Protein AF-A0A914D4N0-F1 (afdb_monomer)

Secondary structure (DSSP, 8-state):
-HHHHHHHHHHSS-HHHHHHHHHH-SEETTEEHHHHHHHH---GGGGGGGHHHHHHHHHHHHHSS---S------S---S------SSSS---HHHHHHHHH-HHHHHHHHHHHHHT--SGGGHHHHHHHHHHHT--GGGS-TTGGG-HHHHHHHHTT--HHHHHHHHHHHHH--

pLDDT: mean 86.51, std 16.33, range [33.72, 97.19]

Nearest PDB structures (foldseek):
  1yvp-assembly1_A  TM=8.237E-01  e=5.819E-07  Xenopus laevis
  1yvp-assembly2_B  TM=7.949E-01  e=8.168E-07  Xenopus laevis
  2i91-assembly1_A  TM=8.386E-01  e=5.406E-06  Xenopus laevis

InterPro domains:
  IPR008858 TROVE domain [PF05731] (2-172)
  IPR008858 TROVE domain [PS50988] (1-175)
  IPR037214 TROVE domain superfamily [SSF140864] (2-174)
  IPR040322 RNA-binding protein RO60 [PTHR14202] (1-174)

Radius of gyration: 19.23 Å; Cα contacts (8 Å, |Δi|>4): 160; chains: 1; bounding box: 60×27×52 Å

Structure (mmCIF, N/CA/C/O backbone):
data_AF-A0A914D4N0-F1
#
_entry.id   AF-A0A914D4N0-F1
#
loop_
_atom_site.group_PDB
_atom_site.id
_atom_site.type_symbol
_atom_site.label_atom_id
_atom_site.label_alt_id
_atom_site.label_comp_id
_atom_site.label_asym_id
_atom_site.label_entity_id
_atom_site.label_seq_id
_atom_site.pdbx_PDB_ins_code
_atom_site.Cartn_x
_atom_site.Cartn_y
_atom_site.Cartn_z
_atom_site.occupancy
_atom_site.B_iso_or_equiv
_atom_site.auth_seq_id
_atom_site.auth_comp_id
_atom_site.auth_asym_id
_atom_site.auth_atom_id
_atom_site.pdbx_PDB_model_num
ATOM 1 N N . MET A 1 1 ? -3.541 -3.234 -28.318 1.00 77.38 1 MET A N 1
ATOM 2 C CA . MET A 1 1 ? -3.598 -1.893 -27.696 1.00 77.38 1 MET A CA 1
ATOM 3 C C . MET A 1 1 ? -3.834 -1.977 -26.188 1.00 77.38 1 MET A C 1
ATOM 5 O O . MET A 1 1 ? -2.999 -1.469 -25.459 1.00 77.38 1 MET A O 1
ATOM 9 N N . MET A 1 2 ? -4.823 -2.748 -25.714 1.00 91.25 2 MET A N 1
ATOM 10 C CA . MET A 1 2 ? -5.163 -2.877 -24.281 1.00 91.25 2 MET A CA 1
ATOM 11 C C . MET A 1 2 ? -4.002 -3.259 -23.338 1.00 91.25 2 MET A C 1
ATOM 13 O O . MET A 1 2 ? -3.781 -2.575 -22.347 1.00 91.25 2 MET A O 1
ATOM 17 N N . ARG A 1 3 ? -3.198 -4.292 -23.658 1.00 94.75 3 ARG A N 1
ATOM 18 C CA . ARG A 1 3 ? -2.033 -4.671 -22.823 1.00 94.75 3 ARG A CA 1
ATOM 19 C C . ARG A 1 3 ? -1.049 -3.516 -22.622 1.00 94.75 3 ARG A C 1
ATOM 21 O O . ARG A 1 3 ? -0.584 -3.305 -21.511 1.00 94.75 3 ARG A O 1
ATOM 28 N N . LYS A 1 4 ? -0.761 -2.763 -23.693 1.00 94.44 4 LYS A N 1
ATOM 29 C CA . LYS A 1 4 ? 0.158 -1.617 -23.650 1.00 94.44 4 LYS A CA 1
ATOM 30 C C . LYS A 1 4 ? -0.413 -0.495 -22.786 1.00 94.44 4 LYS A C 1
ATOM 32 O O . LYS A 1 4 ? 0.325 0.047 -21.982 1.00 94.44 4 LYS A O 1
ATOM 37 N N . SER A 1 5 ? -1.707 -0.201 -22.909 1.00 95.94 5 SER A N 1
ATOM 38 C CA . SER A 1 5 ? -2.383 0.812 -22.090 1.00 95.94 5 SER A CA 1
ATOM 39 C C . SER A 1 5 ? -2.391 0.443 -20.604 1.00 95.94 5 SER A C 1
ATOM 41 O O . SER A 1 5 ? -2.101 1.283 -19.761 1.00 95.94 5 SER A O 1
ATOM 43 N N . ILE A 1 6 ? -2.649 -0.826 -20.270 1.00 95.88 6 ILE A N 1
ATOM 44 C CA . ILE A 1 6 ? -2.597 -1.299 -18.879 1.00 95.88 6 ILE A CA 1
ATOM 45 C C . ILE A 1 6 ? -1.161 -1.246 -18.346 1.00 95.88 6 ILE A C 1
ATOM 47 O O . ILE A 1 6 ? -0.943 -0.779 -17.236 1.00 95.88 6 ILE A O 1
ATOM 51 N N . ALA A 1 7 ? -0.169 -1.688 -19.124 1.00 96.44 7 ALA A N 1
ATOM 52 C CA . ALA A 1 7 ? 1.238 -1.585 -18.734 1.00 96.44 7 ALA A CA 1
ATOM 53 C C . ALA A 1 7 ? 1.670 -0.123 -18.528 1.00 96.44 7 ALA A C 1
ATOM 55 O O . ALA A 1 7 ? 2.344 0.186 -17.548 1.00 96.44 7 ALA A O 1
ATOM 56 N N . ALA A 1 8 ? 1.237 0.778 -19.414 1.00 96.06 8 ALA A N 1
ATOM 57 C CA . ALA A 1 8 ? 1.478 2.210 -19.300 1.00 96.06 8 ALA A CA 1
ATOM 58 C C . ALA A 1 8 ? 0.879 2.780 -18.009 1.00 96.06 8 ALA A C 1
ATOM 60 O O . ALA A 1 8 ? 1.577 3.497 -17.311 1.00 96.06 8 ALA A O 1
ATOM 61 N N . TRP A 1 9 ? -0.325 2.362 -17.601 1.00 96.50 9 TRP A N 1
ATOM 62 C CA . TRP A 1 9 ? -0.929 2.798 -16.333 1.00 96.50 9 TRP A CA 1
ATOM 63 C C . TRP A 1 9 ? -0.048 2.521 -15.104 1.00 96.50 9 TRP A C 1
ATOM 65 O O . TRP A 1 9 ? -0.029 3.325 -14.174 1.00 96.50 9 TRP A O 1
ATOM 75 N N . TYR A 1 10 ? 0.683 1.399 -15.081 1.00 96.88 10 TYR A N 1
ATOM 76 C CA . TYR A 1 10 ? 1.627 1.100 -13.997 1.00 96.88 10 TYR A CA 1
ATOM 77 C C . TYR A 1 10 ? 2.888 1.952 -14.083 1.00 96.88 10 TYR A C 1
ATOM 79 O O . TYR A 1 10 ? 3.400 2.399 -13.062 1.00 96.88 10 TYR A O 1
ATOM 87 N N . LEU A 1 11 ? 3.398 2.149 -15.297 1.00 95.81 11 LEU A N 1
ATOM 88 C CA . LEU A 1 11 ? 4.653 2.846 -15.526 1.00 95.81 11 LEU A CA 1
ATOM 89 C C . LEU A 1 11 ? 4.479 4.370 -15.416 1.00 95.81 11 LEU A C 1
ATOM 91 O O . LEU A 1 11 ? 5.354 5.041 -14.906 1.00 95.81 11 LEU A O 1
ATOM 95 N N . GLU A 1 12 ? 3.381 4.969 -15.853 1.00 95.62 12 GLU A N 1
ATOM 96 C CA . GLU A 1 12 ? 3.191 6.432 -15.874 1.00 95.62 12 GLU A CA 1
ATOM 97 C C . GLU A 1 12 ? 2.991 7.061 -14.489 1.00 95.62 12 GLU A C 1
ATOM 99 O O . GLU A 1 12 ? 3.095 8.277 -14.346 1.00 95.62 12 GLU A O 1
A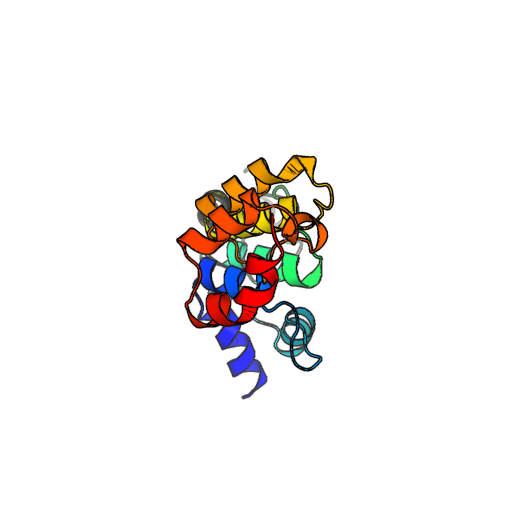TOM 104 N N . ARG A 1 13 ? 2.722 6.255 -13.460 1.00 94.75 13 ARG A N 1
ATOM 105 C CA . ARG A 1 13 ? 2.502 6.741 -12.096 1.00 94.75 13 ARG A CA 1
ATOM 106 C C . ARG A 1 13 ? 3.804 6.934 -11.350 1.00 94.75 13 ARG A C 1
ATOM 108 O O . ARG A 1 13 ? 4.674 6.081 -11.409 1.00 94.75 13 ARG A O 1
ATOM 115 N N . GLU A 1 14 ? 3.870 7.992 -10.549 1.00 95.75 14 GLU A N 1
ATOM 116 C CA . GLU A 1 14 ? 4.949 8.173 -9.581 1.00 95.75 14 GLU A CA 1
ATOM 117 C C . GLU A 1 14 ? 5.048 6.949 -8.643 1.00 95.75 14 GLU A C 1
ATOM 119 O O . GLU A 1 14 ? 4.005 6.453 -8.193 1.00 95.75 14 GLU A O 1
ATOM 124 N N . PRO A 1 15 ? 6.261 6.476 -8.286 1.00 96.00 15 PRO A N 1
ATOM 125 C CA . PRO A 1 15 ? 6.438 5.302 -7.434 1.00 96.00 15 PRO A CA 1
ATOM 126 C C . PRO A 1 15 ? 5.604 5.323 -6.149 1.00 96.00 15 PRO A C 1
ATOM 128 O O . PRO A 1 15 ? 4.968 4.326 -5.815 1.00 96.00 15 PRO A O 1
ATOM 131 N N . LYS A 1 16 ? 5.532 6.463 -5.451 1.00 95.31 16 LYS A N 1
ATOM 132 C CA . LYS A 1 16 ? 4.782 6.584 -4.190 1.00 95.31 16 LYS A CA 1
ATOM 133 C C . LYS A 1 16 ? 3.277 6.392 -4.397 1.00 95.31 16 LYS A C 1
ATOM 135 O O . LYS A 1 16 ? 2.635 5.647 -3.657 1.00 95.31 16 LYS A O 1
ATOM 140 N N . GLN A 1 17 ? 2.722 7.005 -5.445 1.00 95.88 17 GLN A N 1
ATOM 141 C CA . GLN A 1 17 ? 1.316 6.834 -5.828 1.00 95.88 17 GLN A CA 1
ATOM 142 C C . GLN A 1 17 ? 1.018 5.404 -6.278 1.00 95.88 17 GLN A C 1
ATOM 144 O O . GLN A 1 17 ? -0.044 4.857 -5.970 1.00 95.88 17 GLN A O 1
ATOM 149 N N . LEU A 1 18 ? 1.952 4.792 -7.009 1.00 97.12 18 LEU A N 1
ATOM 150 C CA . LEU A 1 18 ? 1.829 3.410 -7.441 1.00 97.12 18 LEU A CA 1
ATOM 151 C C . LEU A 1 18 ? 1.755 2.472 -6.233 1.00 97.12 18 LEU A C 1
ATOM 153 O O . LEU A 1 18 ? 0.816 1.677 -6.168 1.00 97.12 18 LEU A O 1
ATOM 157 N N . VAL A 1 19 ? 2.677 2.604 -5.270 1.00 97.00 19 VAL A N 1
ATOM 158 C CA . VAL A 1 19 ? 2.657 1.813 -4.029 1.00 97.00 19 VAL A CA 1
ATOM 159 C C . VAL A 1 19 ? 1.329 2.001 -3.299 1.00 97.00 19 VAL A C 1
ATOM 161 O O . VAL A 1 19 ? 0.668 1.012 -2.992 1.00 97.00 19 VAL A O 1
ATOM 164 N N . TYR A 1 20 ? 0.879 3.246 -3.121 1.00 95.50 20 TYR A N 1
ATOM 165 C CA . TYR A 1 20 ? -0.406 3.538 -2.483 1.00 95.50 20 TYR A CA 1
ATOM 166 C C . TYR A 1 20 ? -1.580 2.795 -3.146 1.00 95.50 20 TYR A C 1
ATOM 168 O O . TYR A 1 20 ? -2.411 2.200 -2.457 1.00 95.50 20 TYR A O 1
ATOM 176 N N . HIS A 1 21 ? -1.658 2.782 -4.480 1.00 95.56 21 HIS A N 1
ATOM 177 C CA . HIS A 1 21 ? -2.720 2.065 -5.187 1.00 95.56 21 HIS A CA 1
ATOM 178 C C . HIS A 1 21 ? -2.641 0.551 -4.989 1.00 95.56 21 HIS A C 1
ATOM 180 O O . HIS A 1 21 ? -3.665 -0.063 -4.679 1.00 95.56 21 HIS A O 1
ATOM 186 N N . ILE A 1 22 ? -1.453 -0.047 -5.118 1.00 96.25 22 ILE A N 1
ATOM 187 C CA . ILE A 1 22 ? -1.310 -1.505 -5.013 1.00 96.25 22 ILE A CA 1
ATOM 188 C C . ILE A 1 22 ? -1.523 -2.021 -3.586 1.00 96.25 22 ILE A C 1
ATOM 190 O O . ILE A 1 22 ? -1.991 -3.150 -3.419 1.00 96.25 22 ILE A O 1
ATOM 194 N N . THR A 1 23 ? -1.207 -1.227 -2.557 1.00 95.38 23 THR A N 1
ATOM 195 C CA . THR A 1 23 ? -1.389 -1.618 -1.151 1.00 95.38 23 THR A CA 1
ATOM 196 C C . THR A 1 23 ? -2.815 -1.362 -0.675 1.00 95.38 23 THR A C 1
ATOM 198 O O . THR A 1 23 ? -3.369 -2.199 0.039 1.00 95.38 23 THR A O 1
ATOM 201 N N . LYS A 1 24 ? -3.458 -0.274 -1.119 1.00 94.56 24 LYS A N 1
ATOM 202 C CA . LYS A 1 24 ? -4.846 0.051 -0.750 1.00 94.56 24 LYS A CA 1
ATOM 203 C C . LYS A 1 24 ? -5.877 -0.788 -1.505 1.00 94.56 24 LYS A C 1
ATOM 205 O O . LYS A 1 24 ? -6.871 -1.241 -0.931 1.00 94.56 24 LYS A O 1
ATOM 210 N N . TYR A 1 25 ? -5.659 -1.007 -2.799 1.00 95.25 25 TYR A N 1
ATOM 211 C CA . TYR A 1 25 ? -6.599 -1.678 -3.702 1.00 95.25 25 TYR A CA 1
ATOM 212 C C . TYR A 1 25 ? -6.036 -3.002 -4.231 1.00 95.25 25 TYR A C 1
ATOM 214 O O . TYR A 1 25 ? -6.115 -3.294 -5.417 1.00 95.25 25 TYR A O 1
ATOM 222 N N . ARG A 1 26 ? -5.508 -3.843 -3.329 1.00 93.06 26 ARG A N 1
ATOM 223 C CA . ARG A 1 26 ? -4.843 -5.124 -3.657 1.00 93.06 26 ARG A CA 1
ATOM 224 C C . ARG A 1 26 ? -5.622 -6.013 -4.635 1.00 93.06 26 ARG A C 1
ATOM 226 O O . ARG A 1 26 ? -5.019 -6.636 -5.510 1.00 93.06 26 ARG A O 1
ATOM 233 N N . GLN A 1 27 ? -6.940 -6.081 -4.452 1.00 94.38 27 GLN A N 1
ATOM 234 C CA . GLN A 1 27 ? -7.872 -6.786 -5.329 1.00 94.38 27 GLN A CA 1
ATOM 235 C C . GLN A 1 27 ? -9.231 -6.077 -5.362 1.00 94.38 27 GLN A C 1
ATOM 237 O O . GLN A 1 27 ? -9.685 -5.573 -4.325 1.00 94.38 27 GLN A O 1
ATOM 242 N N . ARG A 1 28 ? -9.888 -6.055 -6.523 1.00 94.31 28 ARG A N 1
ATOM 243 C CA . ARG A 1 28 ? -11.252 -5.535 -6.731 1.00 94.31 28 ARG A CA 1
ATOM 244 C C . ARG A 1 28 ? -11.909 -6.264 -7.899 1.00 94.31 28 ARG A C 1
ATOM 246 O O . ARG A 1 28 ? -11.224 -6.608 -8.854 1.00 94.31 28 ARG A O 1
ATOM 253 N N . GLU A 1 29 ? -13.218 -6.501 -7.808 1.00 95.62 29 GLU A N 1
ATOM 254 C CA . GLU A 1 29 ? -14.005 -7.156 -8.869 1.00 95.62 29 GLU A CA 1
ATOM 255 C C . GLU A 1 29 ? -13.389 -8.476 -9.381 1.00 95.62 29 GLU A C 1
ATOM 257 O O . GLU A 1 29 ? -13.388 -8.761 -10.574 1.00 95.62 29 GLU A O 1
ATOM 262 N N . GLY A 1 30 ? -12.795 -9.270 -8.481 1.00 95.25 30 GLY A N 1
ATOM 263 C CA . GLY A 1 30 ? -12.147 -10.544 -8.822 1.00 95.25 30 GLY A CA 1
ATOM 264 C C . GLY A 1 30 ? -10.755 -10.438 -9.460 1.00 95.25 30 GLY A C 1
ATOM 265 O O . GLY A 1 30 ? -10.136 -11.467 -9.708 1.00 95.25 30 GLY A O 1
ATOM 266 N N . TRP A 1 31 ? -10.229 -9.230 -9.679 1.00 96.25 31 TRP A N 1
ATOM 267 C CA . TRP A 1 31 ? -8.899 -9.003 -10.250 1.00 96.25 31 TRP A CA 1
ATOM 268 C C . TRP A 1 31 ? -7.911 -8.489 -9.206 1.00 96.25 31 TRP A C 1
ATOM 270 O O . TRP A 1 31 ? -8.230 -7.590 -8.422 1.00 96.25 31 TRP A O 1
ATOM 280 N N . SER A 1 32 ? -6.683 -9.010 -9.230 1.00 97.00 32 SER A N 1
ATOM 281 C CA . SER A 1 32 ? -5.564 -8.479 -8.447 1.00 97.00 32 SER A CA 1
ATOM 282 C C . SER A 1 32 ? -4.518 -7.797 -9.329 1.00 97.00 32 SER A C 1
ATOM 284 O O . SER A 1 32 ? -4.382 -8.092 -10.520 1.00 97.00 32 SER A O 1
ATOM 286 N N . HIS A 1 33 ? -3.702 -6.921 -8.734 1.00 97.19 33 HIS A N 1
ATOM 287 C CA . HIS A 1 33 ? -2.560 -6.328 -9.442 1.00 97.19 33 HIS A CA 1
ATOM 288 C C . HIS A 1 33 ? -1.591 -7.390 -9.985 1.00 97.19 33 HIS A C 1
ATOM 290 O O . HIS A 1 33 ? -1.033 -7.222 -11.064 1.00 97.19 33 HIS A O 1
ATOM 296 N N . ARG A 1 34 ? -1.442 -8.523 -9.291 1.00 97.00 34 ARG A N 1
ATOM 297 C CA .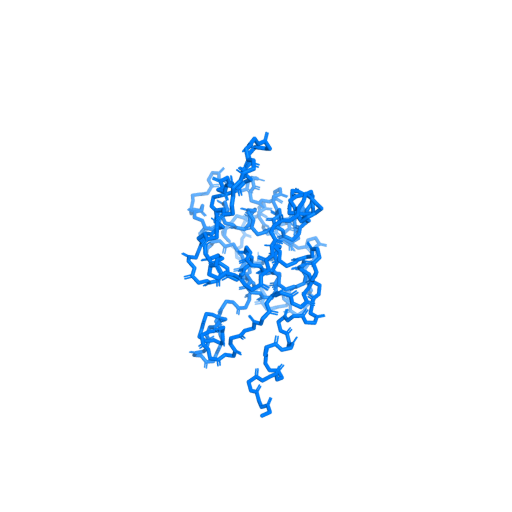 ARG A 1 34 ? -0.631 -9.661 -9.742 1.00 97.00 34 ARG A CA 1
ATOM 298 C C . ARG A 1 34 ? -1.146 -10.253 -11.050 1.00 97.00 34 ARG A C 1
ATOM 300 O O . ARG A 1 34 ? -0.341 -10.558 -11.927 1.00 97.00 34 ARG A O 1
ATOM 307 N N . ASP A 1 35 ? -2.458 -10.410 -11.186 1.00 96.88 35 ASP A N 1
ATOM 308 C CA . ASP A 1 35 ? -3.062 -10.950 -12.409 1.00 96.88 35 ASP A CA 1
ATOM 309 C C . ASP A 1 35 ? -2.864 -9.983 -13.573 1.00 96.88 35 ASP A C 1
ATOM 311 O O . ASP A 1 35 ? -2.476 -10.386 -14.668 1.00 96.88 35 ASP A O 1
ATOM 315 N N . LEU A 1 36 ? -3.019 -8.684 -13.311 1.00 96.44 36 L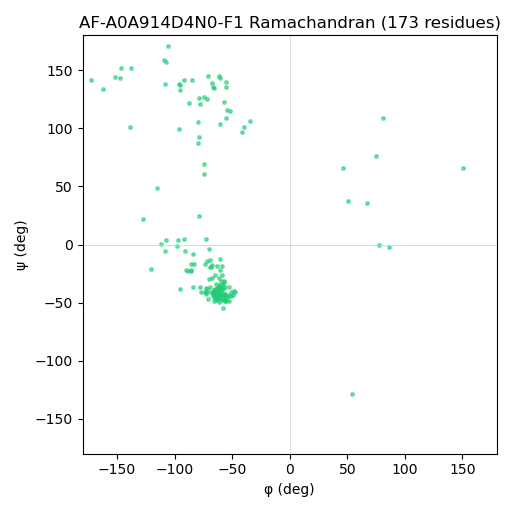EU A N 1
ATOM 316 C CA . LEU A 1 36 ? -2.774 -7.647 -14.306 1.00 96.44 36 LEU A CA 1
ATOM 317 C C . LEU A 1 36 ? -1.309 -7.624 -14.762 1.00 96.44 36 LEU A C 1
ATOM 319 O O . LEU A 1 36 ? -1.068 -7.612 -15.967 1.00 96.44 36 LEU A O 1
ATOM 323 N N . LEU A 1 37 ? -0.339 -7.685 -13.841 1.00 96.00 37 LEU A N 1
ATOM 324 C CA . LEU A 1 37 ? 1.090 -7.723 -14.184 1.00 96.00 37 LEU A CA 1
ATOM 325 C C . LEU A 1 37 ? 1.454 -8.960 -15.019 1.00 96.00 37 LEU A C 1
ATOM 327 O O . LEU A 1 37 ? 2.240 -8.851 -15.962 1.00 96.00 37 LEU A O 1
ATOM 331 N N . ARG A 1 38 ? 0.844 -10.116 -14.721 1.00 94.38 38 ARG A N 1
ATOM 332 C CA . ARG A 1 38 ? 1.008 -11.353 -15.504 1.00 94.38 38 ARG A CA 1
ATOM 333 C C . ARG A 1 38 ? 0.462 -11.246 -16.926 1.00 94.38 38 ARG A C 1
ATOM 335 O O . ARG A 1 38 ? 0.933 -11.979 -17.782 1.00 94.38 38 ARG A O 1
ATOM 342 N N . LEU A 1 39 ? -0.520 -10.381 -17.173 1.00 94.81 39 LEU A N 1
ATOM 343 C CA . LEU A 1 39 ? -1.142 -10.216 -18.490 1.00 94.81 39 LEU A CA 1
ATOM 344 C C . LEU A 1 39 ? -0.534 -9.068 -19.301 1.00 94.81 39 LEU A C 1
ATOM 346 O O . LEU A 1 39 ? -0.429 -9.169 -20.525 1.00 94.81 39 LEU A O 1
ATOM 350 N N . CYS A 1 40 ? -0.187 -7.950 -18.657 1.00 94.88 40 CYS A N 1
ATOM 351 C CA . CYS A 1 40 ? 0.262 -6.746 -19.355 1.00 94.88 40 CYS A CA 1
ATOM 352 C C . CYS A 1 40 ? 1.779 -6.691 -19.575 1.00 94.88 40 CYS A C 1
ATOM 354 O O . CYS A 1 40 ? 2.195 -6.018 -20.517 1.00 94.88 40 CYS A O 1
ATOM 356 N N . HIS A 1 41 ? 2.570 -7.423 -18.778 1.00 92.12 41 HIS A N 1
ATOM 357 C CA . HIS A 1 41 ? 4.035 -7.499 -18.865 1.00 92.12 41 HIS A CA 1
ATOM 358 C C . HIS A 1 41 ? 4.703 -6.115 -19.003 1.00 92.12 41 HIS A C 1
ATOM 360 O O . HIS A 1 41 ? 5.265 -5.802 -20.058 1.00 92.12 41 HIS A O 1
ATOM 366 N N . PRO A 1 42 ? 4.615 -5.251 -17.974 1.00 93.69 42 PRO A N 1
ATOM 367 C CA . PRO A 1 42 ? 5.200 -3.922 -18.044 1.00 93.69 42 PRO A CA 1
ATOM 368 C C . PRO A 1 42 ? 6.726 -4.005 -18.097 1.00 93.69 42 PRO A C 1
ATOM 370 O O . PRO A 1 42 ? 7.358 -4.752 -17.355 1.00 93.69 42 PRO A O 1
ATOM 373 N N . ASP A 1 43 ? 7.311 -3.207 -18.985 1.00 92.44 43 ASP A N 1
ATOM 374 C CA . ASP A 1 43 ? 8.750 -3.166 -19.212 1.00 92.44 43 ASP A CA 1
ATOM 375 C C . ASP A 1 43 ? 9.386 -2.031 -18.401 1.00 92.44 43 ASP A C 1
ATOM 377 O O . ASP A 1 43 ? 9.324 -0.862 -18.790 1.00 92.44 43 ASP A O 1
ATOM 381 N N . VAL A 1 44 ? 9.976 -2.391 -17.258 1.00 91.62 44 VAL A N 1
ATOM 382 C CA . VAL A 1 44 ? 10.606 -1.450 -16.316 1.00 91.62 44 VAL A CA 1
ATOM 383 C C . VAL A 1 44 ? 11.872 -0.795 -16.867 1.00 91.62 44 VAL A C 1
ATOM 385 O O . VAL A 1 44 ? 12.234 0.279 -16.397 1.00 91.62 44 VAL A O 1
ATOM 388 N N . SER A 1 45 ? 12.512 -1.370 -17.895 1.00 89.25 45 SER A N 1
ATOM 389 C CA . SER A 1 45 ? 13.735 -0.803 -18.497 1.00 89.25 45 SER A CA 1
ATOM 390 C C . SER A 1 45 ? 13.522 0.615 -19.039 1.00 89.25 45 SER A C 1
ATOM 392 O O . SER A 1 45 ? 14.427 1.445 -19.041 1.00 89.25 45 SER A O 1
ATOM 394 N N . LYS A 1 46 ? 12.278 0.938 -19.407 1.00 88.50 46 LYS A N 1
ATOM 395 C CA . LYS A 1 46 ? 11.863 2.250 -19.918 1.00 88.50 46 LYS A CA 1
ATOM 396 C C . LYS A 1 46 ? 11.881 3.360 -18.869 1.00 88.50 46 LYS A C 1
ATOM 398 O O . LYS A 1 46 ? 11.582 4.503 -19.203 1.00 88.50 46 LYS A O 1
ATOM 403 N N . LYS A 1 47 ? 12.174 3.038 -17.607 1.00 91.06 47 LYS A N 1
ATOM 404 C CA . LYS A 1 47 ? 12.200 3.990 -16.491 1.00 91.06 47 LYS A CA 1
ATOM 405 C C . LYS A 1 47 ? 13.573 4.532 -16.134 1.00 91.06 47 LYS A C 1
ATOM 407 O O . LYS A 1 47 ? 13.658 5.327 -15.203 1.00 91.06 47 LYS A O 1
ATOM 412 N N . GLY A 1 48 ? 14.611 4.176 -16.893 1.00 89.12 48 GLY A N 1
ATOM 413 C CA . GLY A 1 48 ? 15.964 4.671 -16.641 1.00 89.12 48 GLY A CA 1
ATOM 414 C C . GLY A 1 48 ? 16.363 4.395 -15.193 1.00 89.12 48 GLY A C 1
ATOM 415 O O . GLY A 1 48 ? 16.153 3.288 -14.706 1.00 89.12 48 GLY A O 1
ATOM 416 N N . ASP A 1 49 ? 16.840 5.414 -14.481 1.00 87.94 49 ASP A N 1
ATOM 417 C CA . ASP A 1 49 ? 17.296 5.281 -13.091 1.00 87.94 49 ASP A CA 1
ATOM 418 C C . ASP A 1 49 ? 16.217 4.802 -12.101 1.00 87.94 49 ASP A C 1
ATOM 420 O O . ASP A 1 49 ? 16.548 4.268 -11.045 1.00 87.94 49 ASP A O 1
ATOM 424 N N . ASP A 1 50 ? 14.925 4.965 -12.406 1.00 91.06 50 ASP A N 1
ATOM 425 C CA . ASP A 1 50 ? 13.861 4.495 -11.509 1.00 91.06 50 ASP A CA 1
ATOM 426 C C . ASP A 1 50 ? 13.532 3.008 -11.722 1.00 91.06 50 ASP A C 1
ATOM 428 O O . ASP A 1 50 ? 12.767 2.436 -10.945 1.00 91.06 50 ASP A O 1
ATOM 432 N N . ALA 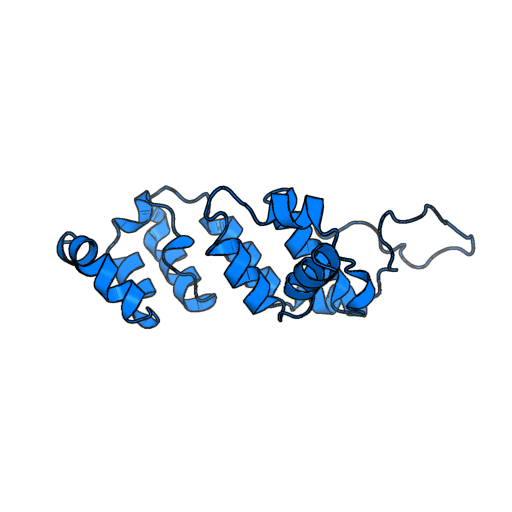A 1 51 ? 14.088 2.357 -12.753 1.00 91.38 51 ALA A N 1
ATOM 433 C CA . ALA A 1 51 ? 13.748 0.984 -13.138 1.00 91.38 51 ALA A CA 1
ATOM 434 C C . ALA A 1 51 ? 13.810 -0.000 -11.960 1.00 91.38 51 ALA A C 1
ATOM 436 O O . ALA A 1 51 ? 12.914 -0.831 -11.805 1.00 91.38 51 ALA A O 1
ATOM 437 N N . LEU A 1 52 ? 14.820 0.138 -11.095 1.00 90.00 52 LEU A N 1
ATOM 438 C CA . LEU A 1 52 ? 14.995 -0.704 -9.913 1.00 90.00 52 LEU A CA 1
ATOM 439 C C . LEU A 1 52 ? 13.874 -0.524 -8.879 1.00 90.00 52 LEU A C 1
ATOM 441 O O . LEU A 1 52 ? 13.397 -1.507 -8.319 1.00 90.00 52 LEU A O 1
ATOM 445 N N . VAL A 1 53 ? 13.394 0.706 -8.679 1.00 92.94 53 VAL A N 1
ATOM 446 C CA . VAL A 1 53 ? 12.275 0.995 -7.771 1.00 92.94 53 VAL A CA 1
ATOM 447 C C . VAL A 1 53 ? 10.996 0.318 -8.267 1.00 92.94 53 VAL A C 1
ATOM 449 O O . VAL A 1 53 ? 10.324 -0.364 -7.495 1.00 92.94 53 VAL A O 1
ATOM 452 N N . TYR A 1 54 ? 10.665 0.444 -9.558 1.00 94.81 54 TYR A N 1
ATOM 453 C CA . TYR A 1 54 ? 9.485 -0.228 -10.127 1.00 94.81 54 TYR A CA 1
ATOM 454 C C . TYR A 1 54 ? 9.614 -1.750 -10.083 1.00 94.81 54 TYR A C 1
ATOM 456 O O . TYR A 1 54 ? 8.633 -2.439 -9.807 1.00 94.81 54 TYR A O 1
ATOM 464 N N . ASP A 1 55 ? 10.812 -2.277 -10.330 1.00 92.38 55 ASP A N 1
ATOM 465 C CA . ASP A 1 55 ? 11.077 -3.709 -10.251 1.00 92.38 55 ASP A CA 1
ATOM 466 C C . ASP A 1 55 ? 10.838 -4.249 -8.833 1.00 92.38 55 ASP A C 1
ATOM 468 O O . ASP A 1 55 ? 10.147 -5.255 -8.687 1.00 92.38 55 ASP A O 1
ATOM 472 N N . GLN A 1 56 ? 11.283 -3.541 -7.790 1.00 92.62 56 GLN A N 1
ATOM 473 C CA . GLN A 1 56 ? 11.012 -3.910 -6.395 1.00 92.62 56 GLN A CA 1
ATOM 474 C C . GLN A 1 56 ? 9.517 -3.871 -6.058 1.00 92.62 56 GLN A C 1
ATOM 476 O O . GLN A 1 56 ? 8.984 -4.792 -5.432 1.00 92.62 56 GLN A O 1
ATOM 481 N N . ILE A 1 57 ? 8.808 -2.844 -6.531 1.00 95.38 57 ILE A N 1
ATOM 482 C CA . ILE A 1 57 ? 7.355 -2.723 -6.362 1.00 95.38 57 ILE A CA 1
ATOM 483 C C . ILE A 1 57 ? 6.638 -3.907 -7.030 1.00 95.38 57 ILE A C 1
ATOM 485 O O . ILE A 1 57 ? 5.764 -4.535 -6.425 1.00 95.38 57 ILE A O 1
ATOM 489 N N . PHE A 1 58 ? 7.002 -4.251 -8.267 1.00 95.19 58 PHE A N 1
ATOM 490 C CA . PHE A 1 58 ? 6.401 -5.375 -8.990 1.00 95.19 58 PHE A CA 1
ATOM 491 C C . PHE A 1 58 ? 6.790 -6.726 -8.392 1.00 95.19 58 PHE A C 1
A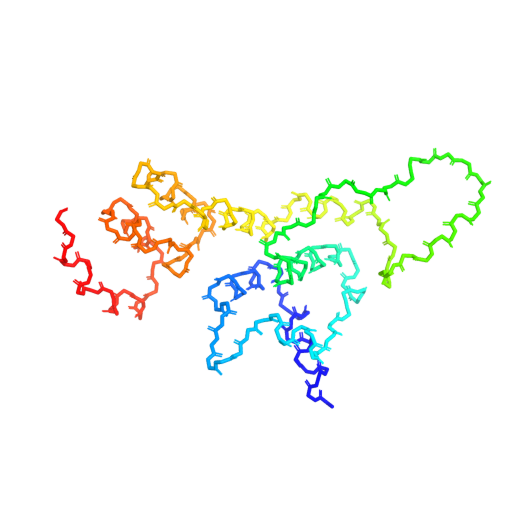TOM 493 O O . PHE A 1 58 ? 5.939 -7.617 -8.313 1.00 95.19 58 PHE A O 1
ATOM 500 N N . HIS A 1 59 ? 8.023 -6.867 -7.905 1.00 92.88 59 HIS A N 1
ATOM 501 C CA . HIS A 1 59 ? 8.461 -8.038 -7.157 1.00 92.88 59 HIS A CA 1
ATOM 502 C C . HIS A 1 59 ? 7.571 -8.249 -5.933 1.00 92.88 59 HIS A C 1
ATOM 504 O O . HIS A 1 59 ? 7.022 -9.336 -5.765 1.00 92.88 59 HIS A O 1
ATOM 510 N N . TYR A 1 60 ? 7.313 -7.201 -5.148 1.00 94.38 60 TYR A N 1
ATOM 511 C CA . TYR A 1 60 ? 6.374 -7.269 -4.031 1.00 94.38 60 TYR A CA 1
ATOM 512 C C . TYR A 1 60 ? 4.961 -7.681 -4.471 1.00 94.38 60 TYR A C 1
ATOM 514 O O . TYR A 1 60 ? 4.348 -8.545 -3.844 1.00 94.38 60 TYR A O 1
ATOM 522 N N . VAL A 1 61 ? 4.428 -7.146 -5.572 1.00 95.12 61 VAL A N 1
ATOM 523 C CA . VAL A 1 61 ? 3.094 -7.556 -6.053 1.00 95.12 61 VAL A CA 1
ATOM 524 C C . VAL A 1 61 ? 3.052 -9.059 -6.380 1.00 95.12 61 VAL A C 1
ATOM 526 O O . VAL A 1 61 ? 2.053 -9.733 -6.093 1.00 95.12 61 VAL A O 1
ATOM 529 N N . VAL A 1 62 ? 4.136 -9.607 -6.939 1.00 92.88 62 VAL A N 1
ATOM 530 C CA . VAL A 1 62 ? 4.243 -11.011 -7.376 1.00 92.88 62 VAL A CA 1
ATOM 531 C C . VAL A 1 62 ? 4.730 -11.961 -6.275 1.00 92.88 62 VAL A C 1
ATOM 533 O O . VAL A 1 62 ? 4.395 -13.141 -6.308 1.00 92.88 62 VAL A O 1
ATOM 536 N N . HIS A 1 63 ? 5.425 -11.508 -5.244 1.00 90.56 63 HIS A N 1
ATOM 537 C CA . HIS A 1 63 ? 5.981 -12.398 -4.213 1.00 90.56 63 HIS A CA 1
ATOM 538 C C . HIS A 1 63 ? 5.454 -12.100 -2.809 1.00 90.56 63 HIS A C 1
ATOM 540 O O . HIS A 1 63 ? 5.391 -12.995 -1.978 1.00 90.56 63 HIS A O 1
ATOM 546 N N . GLY A 1 64 ? 4.939 -10.895 -2.579 1.00 88.31 64 GLY A N 1
ATOM 547 C CA . GLY A 1 64 ? 4.459 -10.435 -1.277 1.00 88.31 64 GLY A CA 1
ATOM 548 C C . GLY A 1 64 ? 5.554 -9.836 -0.395 1.00 88.31 64 GLY A C 1
ATOM 549 O O . GLY A 1 64 ? 5.229 -9.350 0.684 1.00 88.31 64 GLY A O 1
ATOM 550 N N . GLU A 1 65 ? 6.797 -9.830 -0.874 1.00 86.19 65 GLU A N 1
ATOM 551 C CA . GLU A 1 65 ? 7.993 -9.312 -0.213 1.00 86.19 65 GLU A CA 1
ATOM 552 C C . GLU A 1 65 ? 8.862 -8.536 -1.212 1.00 86.19 65 GLU A C 1
ATOM 554 O O . GLU A 1 65 ? 8.837 -8.801 -2.424 1.00 86.19 65 GLU A O 1
ATOM 559 N N . THR A 1 66 ? 9.621 -7.565 -0.712 1.00 81.31 66 THR A N 1
ATOM 560 C CA . THR A 1 66 ? 10.668 -6.897 -1.488 1.00 81.31 66 THR A CA 1
ATOM 561 C C . THR A 1 66 ? 11.829 -7.869 -1.709 1.00 81.31 66 THR A C 1
ATOM 563 O O . THR A 1 66 ? 12.102 -8.742 -0.882 1.00 81.31 66 THR A O 1
ATOM 566 N N . SER A 1 67 ? 12.487 -7.791 -2.869 1.00 79.44 67 SER A N 1
ATOM 567 C CA . SER A 1 67 ? 13.648 -8.644 -3.131 1.00 79.44 67 SER A CA 1
ATOM 568 C C . SER A 1 67 ? 14.755 -8.245 -2.159 1.00 79.44 67 SER A C 1
ATOM 570 O O . SER A 1 67 ? 15.0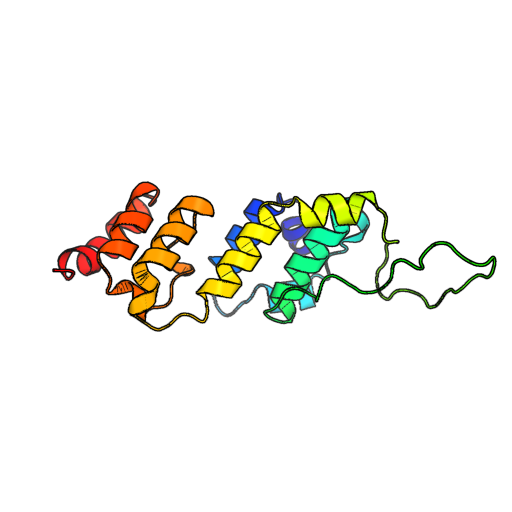18 -7.045 -2.052 1.00 79.44 67 SER A O 1
ATOM 572 N N . PRO A 1 68 ? 15.453 -9.198 -1.504 1.00 66.44 68 PRO A N 1
ATOM 573 C CA . PRO A 1 68 ? 16.554 -8.873 -0.610 1.00 66.44 68 PRO A CA 1
ATOM 574 C C . PRO A 1 68 ? 17.577 -8.033 -1.373 1.00 66.44 68 PRO A C 1
ATOM 576 O O . PRO A 1 68 ? 18.259 -8.524 -2.282 1.00 66.44 68 PRO A O 1
ATOM 579 N N . THR A 1 69 ? 17.647 -6.748 -1.031 1.00 63.84 69 THR A N 1
ATOM 580 C CA . THR A 1 69 ? 18.638 -5.814 -1.549 1.00 63.84 69 THR A CA 1
ATOM 581 C C . THR A 1 69 ? 19.992 -6.366 -1.129 1.00 63.84 69 THR A C 1
ATOM 583 O O . THR A 1 69 ? 20.297 -6.363 0.061 1.00 63.84 69 THR A O 1
ATOM 586 N N . LYS A 1 70 ? 20.715 -6.970 -2.087 1.00 48.16 70 LYS A N 1
ATOM 587 C CA . LYS A 1 70 ? 22.115 -7.466 -2.060 1.00 48.16 70 LYS A CA 1
ATOM 588 C C . LYS A 1 70 ? 22.277 -8.661 -3.008 1.00 48.16 70 LYS A C 1
ATOM 590 O O . LYS A 1 70 ? 22.577 -9.774 -2.578 1.00 48.16 70 LYS A O 1
ATOM 595 N N . ARG A 1 71 ? 22.142 -8.467 -4.323 1.00 43.47 71 ARG A N 1
ATOM 596 C CA . ARG A 1 71 ? 22.761 -9.391 -5.291 1.00 43.47 71 ARG A CA 1
ATOM 597 C C . ARG A 1 71 ? 23.373 -8.627 -6.465 1.00 43.47 71 ARG A C 1
ATOM 599 O O . ARG A 1 71 ? 22.688 -8.314 -7.426 1.00 43.47 71 ARG A O 1
ATOM 606 N N . LYS A 1 72 ? 24.703 -8.491 -6.361 1.00 43.56 72 LYS A N 1
ATOM 607 C CA . LYS A 1 72 ? 25.702 -8.354 -7.431 1.00 43.56 72 LYS A CA 1
ATOM 608 C C . LYS A 1 72 ? 25.785 -6.996 -8.133 1.00 43.56 72 LYS A C 1
ATOM 610 O O . LYS A 1 72 ? 25.480 -6.898 -9.314 1.00 43.56 72 LYS A O 1
ATOM 615 N N . PHE A 1 73 ? 26.392 -6.023 -7.463 1.00 41.62 73 PHE A N 1
ATOM 616 C CA . PHE A 1 73 ? 27.513 -5.392 -8.155 1.00 41.62 73 PHE A CA 1
ATOM 617 C C . PHE A 1 73 ? 28.660 -6.407 -8.166 1.00 41.62 73 PHE A C 1
ATOM 619 O O . PHE A 1 73 ? 29.007 -6.917 -7.095 1.00 41.62 73 PHE A O 1
ATOM 626 N N . PRO A 1 74 ? 29.230 -6.767 -9.326 1.00 39.12 74 PRO A N 1
ATOM 627 C CA . PRO A 1 74 ? 30.632 -7.142 -9.347 1.00 39.12 74 PRO A CA 1
ATOM 628 C C . PRO A 1 74 ? 31.378 -5.963 -8.718 1.00 39.12 74 PRO A C 1
ATOM 630 O O . PRO A 1 74 ? 31.288 -4.847 -9.223 1.00 39.12 74 PRO A O 1
ATOM 633 N N . GLN A 1 75 ? 32.023 -6.174 -7.571 1.00 43.53 75 GLN A N 1
ATOM 634 C CA . GLN A 1 75 ? 33.049 -5.233 -7.138 1.00 43.53 75 GLN A CA 1
ATOM 635 C C . GLN A 1 75 ? 34.063 -5.194 -8.277 1.00 43.53 75 GLN A C 1
ATOM 637 O O . GLN A 1 75 ? 34.522 -6.262 -8.681 1.00 43.53 75 GLN A O 1
ATOM 642 N N . GLU A 1 76 ? 34.310 -4.010 -8.837 1.00 46.19 76 GLU A N 1
ATOM 643 C CA . GLU A 1 76 ? 35.277 -3.783 -9.912 1.00 46.19 76 GLU A CA 1
ATOM 644 C C . GLU A 1 76 ? 36.540 -4.611 -9.679 1.00 46.19 76 GLU A C 1
ATOM 646 O O . GLU A 1 76 ? 37.369 -4.263 -8.850 1.00 46.19 76 GLU A O 1
ATOM 651 N N . THR A 1 77 ? 36.664 -5.732 -10.382 1.00 41.75 77 THR A N 1
ATOM 652 C CA . THR A 1 77 ? 37.918 -6.436 -10.618 1.00 41.75 77 THR A CA 1
ATOM 653 C C . THR A 1 77 ? 37.709 -7.382 -11.793 1.00 41.75 77 THR A C 1
ATOM 655 O O . THR A 1 77 ? 36.740 -8.138 -11.842 1.00 41.75 77 THR A O 1
ATOM 658 N N . THR A 1 78 ? 38.684 -7.349 -12.696 1.00 35.69 78 THR A N 1
ATOM 659 C CA . THR A 1 78 ? 38.954 -8.254 -13.820 1.00 35.69 78 THR A CA 1
ATOM 660 C C . THR A 1 78 ? 38.157 -8.059 -15.110 1.00 35.69 78 THR A C 1
ATOM 662 O O . THR A 1 78 ? 36.971 -8.362 -15.221 1.00 35.69 78 THR A O 1
ATOM 665 N N . ASP A 1 79 ? 38.907 -7.570 -16.099 1.00 45.03 79 ASP A N 1
ATOM 666 C CA . ASP A 1 79 ? 38.719 -7.738 -17.532 1.00 45.03 79 ASP A CA 1
ATOM 667 C C . ASP A 1 79 ? 38.307 -9.180 -17.875 1.00 45.03 79 ASP A C 1
ATOM 669 O O . ASP A 1 79 ? 39.155 -10.055 -17.969 1.00 45.03 79 ASP A O 1
ATOM 673 N N . GLU A 1 80 ? 37.010 -9.447 -18.036 1.00 33.72 80 GLU A N 1
ATOM 674 C CA . GLU A 1 80 ? 36.465 -10.552 -18.840 1.00 33.72 80 GLU A CA 1
ATOM 675 C C . GLU A 1 80 ? 34.929 -10.416 -18.939 1.00 33.72 80 GLU A C 1
ATOM 677 O O . GLU A 1 80 ? 34.270 -10.024 -17.969 1.00 33.72 80 GLU A O 1
ATOM 682 N N . PRO A 1 81 ? 34.300 -10.723 -20.094 1.00 37.97 81 PRO A N 1
ATOM 683 C CA . PRO A 1 81 ? 32.885 -10.459 -20.301 1.00 37.97 81 PRO A CA 1
ATOM 684 C C . PRO A 1 81 ? 32.053 -11.550 -19.622 1.00 37.97 81 PRO A C 1
ATOM 686 O O . PRO A 1 81 ? 31.645 -12.538 -20.235 1.00 37.97 81 PRO A O 1
ATOM 689 N N . ALA A 1 82 ? 31.752 -11.365 -18.339 1.00 34.66 82 ALA A N 1
ATOM 690 C CA . ALA A 1 82 ? 30.844 -12.224 -17.585 1.00 34.66 82 ALA A CA 1
ATOM 691 C C . ALA A 1 82 ? 29.372 -11.969 -17.972 1.00 34.66 82 ALA A C 1
ATOM 693 O O . ALA A 1 82 ? 28.527 -11.626 -17.142 1.00 34.66 82 ALA A O 1
ATOM 694 N N . ALA A 1 83 ? 29.030 -12.176 -19.245 1.00 42.34 83 ALA A N 1
ATOM 695 C CA . ALA A 1 83 ? 27.666 -12.126 -19.753 1.00 42.34 83 ALA A CA 1
ATOM 696 C C . ALA A 1 83 ? 26.867 -13.373 -19.329 1.00 42.34 83 ALA A C 1
ATOM 698 O O . ALA A 1 83 ? 26.450 -14.192 -20.149 1.00 42.34 83 ALA A O 1
ATOM 699 N N . LYS A 1 84 ? 26.563 -13.505 -18.033 1.00 37.19 84 LYS A N 1
ATOM 700 C CA . LYS A 1 84 ? 25.342 -14.218 -17.632 1.00 37.19 84 LYS A CA 1
ATOM 701 C C . LYS A 1 84 ? 24.191 -13.241 -17.828 1.00 37.19 84 LYS A C 1
ATOM 703 O O . LYS A 1 84 ? 23.918 -12.456 -16.928 1.00 37.19 84 LYS A O 1
ATOM 708 N N . LYS A 1 85 ? 23.564 -13.279 -19.016 1.00 38.53 85 LYS A N 1
ATOM 709 C CA . LYS A 1 85 ? 22.358 -12.507 -19.376 1.00 38.53 85 LYS A CA 1
ATOM 710 C C . LYS A 1 85 ? 21.451 -12.357 -18.155 1.00 38.53 85 LYS A C 1
ATOM 712 O O . LYS A 1 85 ? 20.818 -13.324 -17.721 1.00 38.53 85 LYS A O 1
ATOM 717 N N . SER A 1 86 ? 21.422 -11.155 -17.585 1.00 47.78 86 SER A N 1
ATOM 718 C CA . SER A 1 86 ? 20.429 -10.798 -16.584 1.00 47.78 86 SER A CA 1
ATOM 719 C C . SER A 1 86 ? 19.057 -11.048 -17.205 1.00 47.78 86 SER A C 1
ATOM 721 O O . SER A 1 86 ? 18.824 -10.708 -18.362 1.00 47.78 86 SER A O 1
ATOM 723 N N . ARG A 1 87 ? 18.129 -11.661 -16.460 1.00 56.38 87 ARG A N 1
ATOM 724 C CA . ARG A 1 87 ? 16.727 -11.795 -16.905 1.00 56.38 87 ARG A CA 1
ATOM 725 C C . ARG A 1 87 ? 16.058 -10.431 -17.130 1.00 56.38 87 ARG A C 1
ATOM 727 O O . ARG A 1 87 ? 14.954 -10.386 -17.659 1.00 56.38 87 ARG A O 1
ATOM 734 N N . LYS A 1 88 ? 16.694 -9.349 -16.678 1.00 65.31 88 LYS A N 1
ATOM 735 C CA . LYS A 1 88 ? 16.195 -7.983 -16.755 1.00 65.31 88 LYS A CA 1
ATOM 736 C C . LYS A 1 88 ? 16.775 -7.285 -17.980 1.00 65.31 88 LYS A C 1
ATOM 738 O O . LYS A 1 88 ? 17.966 -7.389 -18.248 1.00 65.31 88 LYS A O 1
ATOM 743 N N . ASN A 1 89 ? 15.930 -6.531 -18.678 1.00 72.94 89 ASN A N 1
ATOM 744 C CA . ASN A 1 89 ? 16.288 -5.784 -19.888 1.00 72.94 89 ASN A CA 1
ATOM 745 C C . ASN A 1 89 ? 17.027 -4.463 -19.584 1.00 72.94 89 ASN A C 1
ATOM 747 O O . ASN A 1 89 ? 16.933 -3.517 -20.359 1.00 72.94 89 ASN A O 1
ATOM 751 N N . TYR A 1 90 ? 17.693 -4.364 -18.433 1.00 78.06 90 TYR A N 1
ATOM 752 C CA . TYR A 1 90 ? 18.453 -3.188 -18.018 1.00 78.06 90 TYR A CA 1
ATOM 753 C C . TYR A 1 90 ? 19.672 -3.606 -17.192 1.00 78.06 90 TYR A C 1
ATOM 755 O O . TYR A 1 90 ? 19.664 -4.649 -16.527 1.00 78.06 90 TYR A O 1
ATOM 763 N N . GLU A 1 91 ? 20.709 -2.777 -17.241 1.00 81.44 91 GLU A N 1
ATOM 764 C CA . GLU A 1 91 ? 21.918 -2.916 -16.434 1.00 81.44 91 GLU A CA 1
ATOM 765 C C . GLU A 1 91 ? 21.768 -2.119 -15.135 1.00 81.44 91 GLU A 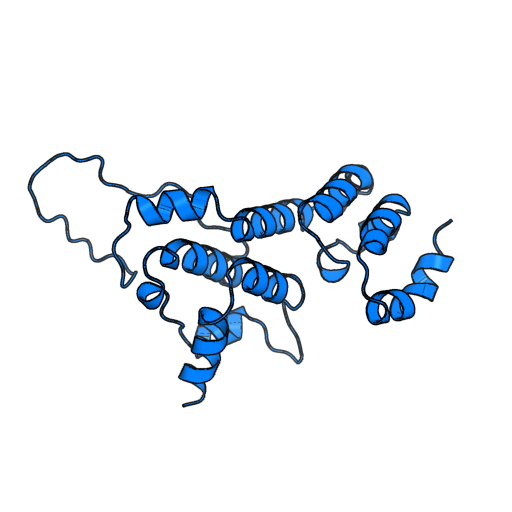C 1
ATOM 767 O O . GLU A 1 91 ? 21.168 -1.046 -15.120 1.00 81.44 91 GLU A O 1
ATOM 772 N N . LEU A 1 92 ? 22.272 -2.670 -14.030 1.00 80.69 92 LEU A N 1
ATOM 773 C CA . LEU A 1 92 ? 22.227 -2.016 -12.723 1.00 80.69 92 LEU A CA 1
ATOM 774 C C . LEU A 1 92 ? 23.309 -0.934 -12.650 1.00 80.69 92 LEU A C 1
ATOM 776 O O . LEU A 1 92 ? 24.492 -1.243 -12.768 1.00 80.69 92 LEU A O 1
ATOM 780 N N . THR A 1 93 ? 22.904 0.311 -12.411 1.00 85.19 93 THR A N 1
ATOM 781 C CA . THR A 1 93 ? 23.808 1.453 -12.215 1.00 85.19 93 THR A CA 1
ATOM 782 C C . THR A 1 93 ? 23.838 1.885 -10.751 1.00 85.19 93 THR A C 1
ATOM 784 O O . THR A 1 93 ? 22.891 1.651 -9.999 1.00 85.19 93 THR A O 1
ATOM 787 N N . GLN A 1 94 ? 24.910 2.562 -10.332 1.00 84.19 94 GLN A N 1
ATOM 788 C CA . GLN A 1 94 ? 25.029 3.103 -8.972 1.00 84.19 94 GLN A CA 1
ATOM 789 C C . GLN A 1 94 ? 23.889 4.085 -8.639 1.00 84.19 94 GLN A C 1
ATOM 791 O O . GLN A 1 94 ? 23.316 4.027 -7.551 1.00 84.19 94 GLN A O 1
ATOM 796 N N . THR A 1 95 ? 23.481 4.897 -9.620 1.00 87.50 95 THR A N 1
ATOM 797 C CA . THR A 1 95 ? 22.350 5.833 -9.516 1.00 87.50 95 THR A CA 1
ATOM 798 C C . THR A 1 95 ? 21.035 5.133 -9.166 1.00 87.50 95 THR A C 1
ATOM 800 O O . THR A 1 95 ? 20.259 5.646 -8.360 1.00 87.50 95 THR A O 1
ATOM 803 N N . MET A 1 96 ? 20.783 3.938 -9.716 1.00 87.12 96 MET A N 1
ATOM 804 C CA . MET A 1 96 ? 19.576 3.163 -9.414 1.00 87.12 96 MET A CA 1
ATOM 805 C C . MET A 1 96 ? 19.534 2.703 -7.953 1.00 87.12 96 MET A C 1
ATOM 807 O O . MET A 1 96 ? 18.466 2.735 -7.344 1.00 87.12 96 MET A O 1
ATOM 811 N N . LEU A 1 97 ? 20.669 2.289 -7.376 1.00 85.56 97 LEU A N 1
ATOM 812 C CA . LEU A 1 97 ? 20.712 1.844 -5.976 1.00 85.56 97 LEU A CA 1
ATOM 813 C C . LEU A 1 97 ? 20.577 3.005 -4.996 1.00 85.56 97 LEU A C 1
ATOM 815 O O . LEU A 1 97 ? 19.923 2.871 -3.959 1.00 85.56 97 LEU A O 1
ATOM 819 N N . GLU A 1 98 ? 21.174 4.150 -5.315 1.00 87.31 98 GLU A N 1
ATOM 820 C CA . GLU A 1 98 ? 21.002 5.367 -4.522 1.00 87.31 98 GLU A CA 1
ATOM 821 C C . GLU A 1 98 ? 19.528 5.780 -4.492 1.00 87.31 98 GLU A C 1
ATOM 823 O O . GLU A 1 98 ? 18.965 6.020 -3.419 1.00 87.31 98 GLU A O 1
ATOM 828 N N . LYS A 1 99 ? 18.862 5.756 -5.652 1.00 88.19 99 LYS A N 1
ATOM 829 C CA . LYS A 1 99 ? 17.421 6.006 -5.742 1.00 88.19 99 LYS A CA 1
ATOM 830 C C . LYS A 1 99 ? 16.583 4.975 -4.996 1.00 88.19 99 LYS A C 1
ATOM 832 O O . LYS A 1 99 ? 15.643 5.372 -4.312 1.00 88.19 99 LYS A O 1
ATOM 837 N N . GLU A 1 100 ? 16.903 3.685 -5.092 1.00 88.44 100 GLU A N 1
ATOM 838 C CA . GLU A 1 100 ? 16.230 2.631 -4.318 1.00 88.44 100 GLU A CA 1
ATOM 839 C C . GLU A 1 100 ? 16.305 2.930 -2.815 1.00 88.44 100 GLU A C 1
ATOM 841 O O . GLU A 1 100 ? 15.282 2.952 -2.135 1.00 88.44 100 GLU A O 1
ATOM 846 N N . THR A 1 101 ? 17.498 3.255 -2.317 1.00 86.38 101 THR A N 1
ATOM 847 C CA . THR A 1 101 ? 17.754 3.505 -0.890 1.00 86.38 101 THR A CA 1
ATOM 848 C C . THR A 1 101 ? 16.980 4.716 -0.360 1.00 86.38 101 THR A C 1
ATOM 850 O O . THR A 1 101 ? 16.479 4.714 0.768 1.00 86.38 101 THR A O 1
ATOM 853 N N . ILE A 1 102 ? 16.879 5.776 -1.162 1.00 89.94 102 ILE A N 1
ATOM 854 C CA . ILE A 1 102 ? 16.255 7.036 -0.739 1.00 89.94 102 ILE A CA 1
ATOM 855 C C . ILE A 1 102 ? 14.731 7.010 -0.945 1.00 89.94 102 ILE A C 1
ATOM 857 O O . ILE A 1 102 ? 14.017 7.737 -0.246 1.00 89.94 102 ILE A O 1
ATOM 861 N N . SER A 1 103 ? 14.229 6.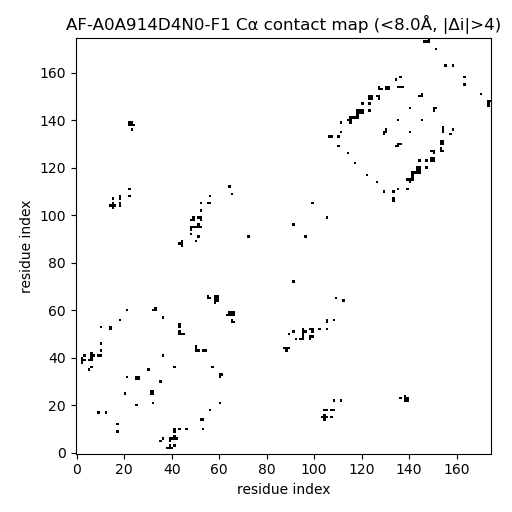149 -1.838 1.00 92.25 103 SER A N 1
ATOM 862 C CA . SER A 1 103 ? 12.836 6.113 -2.290 1.00 92.25 103 SER A CA 1
ATOM 863 C C . SER A 1 103 ? 11.820 6.072 -1.146 1.00 92.25 103 SER A C 1
ATOM 865 O O . SER A 1 103 ? 11.684 5.083 -0.424 1.00 92.25 103 SER A O 1
ATOM 867 N N . GLU A 1 104 ? 11.017 7.132 -1.034 1.00 93.12 104 GLU A N 1
ATOM 868 C CA . GLU A 1 104 ? 9.879 7.174 -0.109 1.00 93.12 104 GLU A CA 1
ATOM 869 C C . GLU A 1 104 ? 8.838 6.094 -0.415 1.00 93.12 104 GLU A C 1
ATOM 871 O O . GLU A 1 104 ? 8.150 5.618 0.486 1.00 93.12 104 GLU A O 1
ATOM 876 N N . ALA A 1 105 ? 8.724 5.692 -1.684 1.00 93.88 105 ALA A N 1
ATOM 877 C CA . ALA A 1 105 ? 7.793 4.657 -2.107 1.00 93.88 105 ALA A CA 1
ATOM 878 C C . ALA A 1 105 ? 8.154 3.295 -1.505 1.00 93.88 105 ALA A C 1
ATOM 880 O O . ALA A 1 105 ? 7.271 2.589 -1.022 1.00 93.88 105 ALA A O 1
ATOM 881 N N . LEU A 1 106 ? 9.445 2.946 -1.501 1.00 93.56 106 LEU A N 1
ATOM 882 C CA . LEU A 1 106 ? 9.915 1.694 -0.912 1.00 93.56 106 LEU A CA 1
ATOM 883 C C . LEU A 1 106 ? 9.841 1.736 0.612 1.00 93.56 106 LEU A C 1
ATOM 885 O O . LEU A 1 106 ? 9.355 0.782 1.200 1.00 93.56 106 LEU A O 1
ATOM 889 N N . LYS A 1 107 ? 10.154 2.875 1.244 1.00 93.25 107 LYS A N 1
ATOM 890 C CA . LYS A 1 107 ? 9.932 3.057 2.691 1.00 93.25 107 LYS A CA 1
ATOM 891 C C . LYS A 1 107 ? 8.467 2.848 3.083 1.00 93.25 107 LYS A C 1
ATOM 893 O O . LYS A 1 107 ? 8.182 2.151 4.050 1.00 93.25 107 LYS A O 1
ATOM 898 N N . LEU A 1 108 ? 7.532 3.416 2.316 1.00 94.44 108 LEU A N 1
ATOM 899 C CA . LEU A 1 108 ? 6.095 3.214 2.525 1.00 94.44 108 LEU A CA 1
ATOM 900 C C . LEU A 1 108 ? 5.699 1.746 2.333 1.00 94.44 108 LEU A C 1
ATOM 902 O O . LEU A 1 108 ? 4.883 1.221 3.092 1.00 94.44 108 LEU A O 1
ATOM 906 N N . LEU A 1 109 ? 6.271 1.083 1.328 1.00 94.75 109 LEU A N 1
ATOM 907 C CA . LEU A 1 109 ? 6.027 -0.328 1.063 1.00 94.75 109 LEU A CA 1
ATOM 908 C C . LEU A 1 109 ? 6.550 -1.220 2.197 1.00 94.75 109 LEU A C 1
ATOM 910 O O . LEU A 1 109 ? 5.823 -2.096 2.661 1.00 94.75 109 LEU A O 1
ATOM 914 N N . ASP A 1 110 ? 7.765 -0.973 2.672 1.00 92.38 110 ASP A N 1
ATOM 915 C CA . ASP A 1 110 ? 8.387 -1.710 3.770 1.00 92.38 110 ASP A CA 1
ATOM 916 C C . ASP A 1 110 ? 7.625 -1.493 5.081 1.00 92.38 110 ASP A C 1
ATOM 918 O O . ASP A 1 110 ? 7.352 -2.455 5.800 1.00 92.38 110 ASP A O 1
ATOM 922 N N . ALA A 1 111 ? 7.186 -0.260 5.356 1.00 93.19 111 ALA A N 1
ATOM 923 C CA . ALA A 1 111 ? 6.315 0.043 6.488 1.00 93.19 111 ALA A CA 1
ATOM 924 C C . ALA A 1 111 ? 4.976 -0.700 6.396 1.00 93.19 111 ALA A C 1
ATOM 926 O O . ALA A 1 111 ? 4.485 -1.232 7.387 1.00 93.19 111 ALA A O 1
ATOM 927 N N . PHE A 1 112 ? 4.384 -0.792 5.203 1.00 94.06 112 PHE A N 1
ATOM 928 C CA . PHE A 1 112 ? 3.187 -1.602 5.001 1.00 94.06 112 PHE A CA 1
ATOM 929 C C . PHE A 1 112 ? 3.460 -3.093 5.266 1.00 94.06 112 PHE A C 1
ATOM 931 O O . PHE A 1 112 ? 2.672 -3.743 5.953 1.00 94.06 112 PHE A O 1
ATOM 938 N N . ILE A 1 113 ? 4.559 -3.645 4.744 1.00 91.75 113 ILE A N 1
ATOM 939 C CA . ILE A 1 113 ? 4.928 -5.057 4.932 1.00 91.75 113 ILE A CA 1
ATOM 940 C C . ILE A 1 113 ? 5.154 -5.363 6.417 1.00 91.75 113 ILE A C 1
ATOM 942 O O . ILE A 1 113 ? 4.666 -6.390 6.897 1.00 91.75 113 ILE A O 1
ATOM 946 N N . SER A 1 114 ? 5.828 -4.469 7.148 1.00 90.38 114 SER A N 1
ATOM 947 C CA . SER A 1 114 ? 6.120 -4.653 8.572 1.00 90.38 114 SER A CA 1
ATOM 948 C C . SER A 1 114 ? 4.850 -4.688 9.420 1.00 90.38 114 SER A C 1
ATOM 950 O O . SER A 1 114 ? 4.745 -5.529 10.312 1.00 90.38 114 SER A O 1
ATOM 952 N N . ILE A 1 115 ? 3.849 -3.852 9.108 1.00 90.56 115 ILE A N 1
ATOM 953 C CA . ILE A 1 115 ? 2.597 -3.817 9.875 1.00 90.56 115 ILE A CA 1
ATOM 954 C C . ILE A 1 115 ? 1.556 -4.846 9.421 1.00 90.56 115 ILE A C 1
ATOM 956 O O . ILE A 1 115 ? 0.687 -5.218 10.206 1.00 90.56 115 ILE A O 1
ATOM 960 N N . LYS A 1 116 ? 1.624 -5.335 8.176 1.00 84.94 116 LYS A N 1
ATOM 961 C CA . LYS A 1 116 ? 0.619 -6.238 7.579 1.00 84.94 116 LYS A CA 1
ATOM 962 C C . LYS A 1 116 ? 0.406 -7.522 8.384 1.00 84.94 116 LYS A C 1
ATOM 964 O O . LYS A 1 116 ? -0.686 -8.085 8.358 1.00 84.94 116 LYS A O 1
ATOM 969 N N . HIS A 1 117 ? 1.452 -7.998 9.053 1.00 80.88 117 HIS A N 1
ATOM 970 C CA . HIS A 1 117 ? 1.430 -9.227 9.847 1.00 80.88 117 HIS A CA 1
ATOM 971 C C . HIS A 1 117 ? 1.227 -8.975 11.349 1.00 80.88 117 HIS A C 1
ATOM 973 O O . HIS A 1 117 ? 1.136 -9.932 12.119 1.00 80.88 117 HIS A O 1
ATOM 979 N N . LEU A 1 118 ? 1.119 -7.712 11.776 1.00 85.38 118 LEU A N 1
ATOM 980 C CA . LEU A 1 118 ? 0.846 -7.359 13.165 1.00 85.38 118 LEU A CA 1
ATOM 981 C C . LEU A 1 118 ? -0.650 -7.510 13.443 1.00 85.38 118 LEU A C 1
ATOM 983 O O . LEU A 1 118 ? -1.466 -6.695 13.025 1.00 85.38 118 LEU A O 1
ATOM 987 N N . THR A 1 119 ? -1.010 -8.566 14.165 1.00 76.94 119 THR A N 1
ATOM 988 C CA . THR A 1 119 ? -2.401 -8.857 14.558 1.00 76.94 119 THR A CA 1
ATOM 989 C C . THR A 1 119 ? -2.660 -8.632 16.049 1.00 76.94 119 THR A C 1
ATOM 991 O O . THR A 1 119 ? -3.794 -8.723 16.508 1.00 76.94 119 THR A O 1
ATOM 994 N N . GLN A 1 120 ? -1.619 -8.324 16.827 1.00 78.69 120 GLN A N 1
ATOM 995 C CA . GLN A 1 120 ? -1.699 -8.188 18.283 1.00 78.69 120 GLN A CA 1
ATOM 996 C C . GLN A 1 120 ? -1.901 -6.730 18.711 1.00 78.69 120 GLN A C 1
ATOM 998 O O . GLN A 1 120 ? -1.119 -5.864 18.316 1.00 78.69 120 GLN A O 1
ATOM 1003 N N . SER A 1 121 ? -2.849 -6.494 19.623 1.00 71.06 121 SER A N 1
ATOM 1004 C CA . SER A 1 121 ? -3.218 -5.171 20.167 1.00 71.06 121 SER A CA 1
ATOM 1005 C C . SER A 1 121 ? -2.086 -4.400 20.862 1.00 71.06 121 SER A C 1
ATOM 1007 O O . SER A 1 121 ? -2.151 -3.188 21.014 1.00 71.06 121 SER A O 1
ATOM 1009 N N . HIS A 1 122 ? -0.997 -5.053 21.268 1.00 81.62 122 HIS A N 1
ATOM 1010 C CA . HIS A 1 122 ? 0.136 -4.356 21.892 1.00 81.62 122 HIS A CA 1
ATOM 1011 C C . HIS A 1 122 ? 0.905 -3.450 20.910 1.00 81.62 122 HIS A C 1
ATOM 1013 O O . HIS A 1 122 ? 1.686 -2.600 21.339 1.00 81.62 122 HIS A O 1
ATOM 1019 N N . HIS A 1 123 ? 0.666 -3.584 19.601 1.00 88.31 123 HIS A N 1
ATOM 1020 C CA . HIS A 1 123 ? 1.338 -2.802 18.560 1.00 88.31 123 HIS A CA 1
ATOM 1021 C C . HIS A 1 123 ? 0.592 -1.519 18.164 1.00 88.31 123 HIS A C 1
ATOM 1023 O O . HIS A 1 123 ? 1.047 -0.813 17.266 1.00 88.31 123 HIS A O 1
ATOM 1029 N N . ASP A 1 124 ? -0.510 -1.169 18.835 1.00 91.81 124 ASP A N 1
ATOM 1030 C CA . ASP A 1 124 ? -1.360 -0.020 18.490 1.00 91.81 124 ASP A CA 1
ATOM 1031 C C . ASP A 1 124 ? -0.580 1.293 18.325 1.00 91.81 124 ASP A C 1
ATOM 1033 O O . ASP A 1 124 ? -0.780 2.029 17.359 1.00 91.81 124 ASP A O 1
ATOM 1037 N N . LYS A 1 125 ? 0.352 1.579 19.245 1.00 93.31 125 LYS A N 1
ATOM 1038 C CA . LYS A 1 125 ? 1.184 2.795 19.196 1.00 93.31 125 LYS A CA 1
ATOM 1039 C C . LYS A 1 125 ? 2.141 2.791 18.005 1.00 93.31 125 LYS A C 1
ATOM 1041 O O . LYS A 1 125 ? 2.297 3.817 17.351 1.00 93.31 125 LYS A O 1
ATOM 1046 N N . HIS A 1 126 ? 2.751 1.642 17.720 1.00 93.12 126 HIS A N 1
ATOM 1047 C CA . HIS A 1 126 ? 3.661 1.481 16.589 1.00 93.12 126 HIS A CA 1
ATOM 1048 C C . HIS A 1 126 ? 2.918 1.666 15.259 1.00 93.12 126 HIS A C 1
ATOM 1050 O O . HIS A 1 126 ? 3.368 2.399 14.383 1.00 93.12 126 HIS A O 1
ATOM 1056 N N . VAL A 1 127 ? 1.722 1.088 15.146 1.00 94.75 127 VAL A N 1
ATOM 1057 C CA . VAL A 1 127 ? 0.862 1.218 13.964 1.00 94.75 127 VAL A CA 1
ATOM 1058 C C . VAL A 1 127 ? 0.367 2.657 13.801 1.00 94.75 127 VAL A C 1
ATOM 1060 O O . VAL A 1 127 ? 0.409 3.196 12.698 1.00 94.75 127 VAL A O 1
ATOM 1063 N N . ALA A 1 128 ? -0.036 3.318 14.890 1.00 95.56 128 ALA A N 1
ATOM 1064 C CA . ALA A 1 128 ? -0.418 4.730 14.876 1.00 95.56 128 ALA A CA 1
ATOM 1065 C C . ALA A 1 128 ? 0.736 5.651 14.441 1.00 95.56 128 ALA A C 1
ATOM 1067 O O . ALA A 1 128 ? 0.504 6.631 13.737 1.00 95.56 128 ALA A O 1
ATOM 1068 N N . GLN A 1 129 ? 1.977 5.342 14.827 1.00 95.44 129 GLN A N 1
ATOM 1069 C CA . GLN A 1 129 ? 3.157 6.057 14.340 1.00 95.44 129 GLN A CA 1
ATOM 1070 C C . GLN A 1 129 ? 3.366 5.831 12.837 1.00 95.44 129 GLN A C 1
ATOM 1072 O O . GLN A 1 129 ? 3.485 6.804 12.095 1.00 95.44 129 GLN A O 1
ATOM 1077 N N . ALA A 1 130 ? 3.318 4.578 12.373 1.00 94.88 130 ALA A N 1
ATOM 1078 C CA . ALA A 1 130 ? 3.468 4.249 10.954 1.00 94.88 130 ALA A CA 1
ATOM 1079 C C . ALA A 1 130 ? 2.390 4.915 10.074 1.00 94.88 130 ALA A C 1
ATOM 1081 O O . ALA A 1 130 ? 2.678 5.343 8.955 1.00 94.88 130 ALA A O 1
ATOM 1082 N N . ILE A 1 131 ? 1.158 5.056 10.583 1.00 96.06 131 ILE A N 1
ATOM 1083 C CA . ILE A 1 131 ? 0.079 5.804 9.918 1.00 96.06 131 ILE A CA 1
ATOM 1084 C C . ILE A 1 131 ? 0.473 7.264 9.692 1.00 96.06 131 ILE A C 1
ATOM 1086 O O . ILE A 1 131 ? 0.315 7.758 8.577 1.00 96.06 131 ILE A O 1
ATOM 1090 N N . ARG A 1 132 ? 0.998 7.941 10.717 1.00 95.88 132 ARG A N 1
ATOM 1091 C CA . ARG A 1 132 ? 1.388 9.357 10.621 1.00 95.88 132 ARG A CA 1
ATOM 1092 C C . ARG A 1 132 ? 2.598 9.569 9.723 1.00 95.88 132 ARG A C 1
ATOM 1094 O O . ARG A 1 132 ? 2.619 10.516 8.948 1.00 95.88 132 ARG A O 1
ATOM 1101 N N . GLU A 1 133 ? 3.582 8.683 9.819 1.00 95.00 133 GLU A N 1
ATOM 1102 C CA . GLU A 1 133 ? 4.843 8.804 9.087 1.00 95.00 133 GLU A CA 1
ATOM 1103 C C . GLU A 1 133 ? 4.681 8.502 7.592 1.00 95.00 133 GLU A C 1
ATOM 1105 O O . GLU A 1 133 ? 5.201 9.227 6.745 1.00 95.00 133 GLU A O 1
ATOM 1110 N N . HIS A 1 134 ? 3.919 7.459 7.251 1.00 94.19 134 HIS A N 1
ATOM 1111 C CA . HIS A 1 134 ? 3.815 6.971 5.873 1.00 94.19 134 HIS A CA 1
ATOM 1112 C C . HIS A 1 134 ? 2.441 7.198 5.232 1.00 94.19 134 HIS A C 1
ATOM 1114 O O . HIS A 1 134 ? 2.234 6.822 4.080 1.00 94.19 134 HIS A O 1
ATOM 1120 N N . GLY A 1 135 ? 1.483 7.803 5.940 1.00 93.62 135 GLY A N 1
ATOM 1121 C CA . GLY A 1 135 ? 0.138 8.055 5.412 1.00 93.62 135 GLY A CA 1
ATOM 1122 C C . GLY A 1 135 ? -0.659 6.771 5.164 1.00 93.62 135 GLY A C 1
ATOM 1123 O O . GLY A 1 135 ? -1.402 6.668 4.182 1.00 93.62 135 GLY A O 1
ATOM 1124 N N . LEU A 1 136 ? -0.481 5.755 6.017 1.00 95.12 136 LEU A N 1
ATOM 1125 C CA . LEU A 1 136 ? -1.210 4.495 5.887 1.00 95.12 136 LEU A CA 1
ATOM 1126 C C . LEU A 1 136 ? -2.701 4.710 6.175 1.00 95.12 136 LEU A C 1
ATOM 1128 O O . LEU A 1 136 ? -3.085 5.425 7.094 1.00 95.12 136 LEU A O 1
ATOM 1132 N N . VAL A 1 137 ? -3.554 4.067 5.381 1.00 95.56 137 VAL A N 1
ATOM 1133 C CA . VAL A 1 137 ? -5.011 4.175 5.492 1.00 95.56 137 VAL A CA 1
ATOM 1134 C C . VAL A 1 137 ? -5.609 2.913 6.099 1.00 95.56 137 VAL A C 1
ATOM 1136 O O . VAL A 1 137 ? -4.943 1.888 6.216 1.00 95.56 137 VAL A O 1
ATOM 1139 N N . ARG A 1 138 ? -6.904 2.959 6.423 1.00 95.06 138 ARG A N 1
ATOM 1140 C CA . ARG A 1 138 ? -7.659 1.841 7.007 1.00 95.06 138 ARG A CA 1
ATOM 1141 C C . ARG A 1 138 ? -7.457 0.516 6.263 1.00 95.06 138 ARG A C 1
ATOM 1143 O O . ARG A 1 138 ? -7.364 -0.519 6.906 1.00 95.06 138 ARG A O 1
ATOM 1150 N N . GLU A 1 139 ? -7.407 0.526 4.930 1.00 93.94 139 GLU A N 1
ATOM 1151 C CA . GLU A 1 139 ? -7.209 -0.685 4.118 1.00 93.94 139 GLU A CA 1
ATOM 1152 C C . GLU A 1 139 ? -5.857 -1.384 4.354 1.00 93.94 139 GLU A C 1
ATOM 1154 O O . GLU A 1 139 ? -5.718 -2.556 4.007 1.00 93.94 139 GLU A O 1
ATOM 1159 N N . HIS A 1 140 ? -4.877 -0.688 4.934 1.00 94.25 140 HIS A N 1
ATOM 1160 C CA . HIS A 1 140 ? -3.566 -1.242 5.266 1.00 94.25 140 HIS A CA 1
ATOM 1161 C C . HIS A 1 140 ? -3.523 -1.936 6.632 1.00 94.25 140 HIS A C 1
ATOM 1163 O O . HIS A 1 140 ? -2.583 -2.680 6.898 1.00 94.25 140 HIS A O 1
ATOM 1169 N N . ILE A 1 141 ? -4.504 -1.681 7.498 1.00 93.50 141 ILE A N 1
ATOM 1170 C CA . ILE A 1 141 ? -4.458 -2.077 8.906 1.00 93.50 141 ILE A CA 1
ATOM 1171 C C . ILE A 1 141 ? -5.181 -3.411 9.107 1.00 93.50 141 ILE A C 1
ATOM 1173 O O . ILE A 1 141 ? -6.268 -3.625 8.563 1.00 93.50 141 ILE A O 1
ATOM 1177 N N . ALA A 1 142 ? -4.590 -4.300 9.912 1.00 91.38 142 ALA A N 1
ATOM 1178 C CA . ALA A 1 142 ? -5.218 -5.559 10.300 1.00 91.38 142 ALA A CA 1
ATOM 1179 C C . ALA A 1 142 ? -6.536 -5.309 11.051 1.00 91.38 142 ALA A C 1
ATOM 1181 O O . ALA A 1 142 ? -6.666 -4.362 11.830 1.00 91.38 142 ALA A O 1
ATOM 1182 N N . THR A 1 143 ? -7.529 -6.166 10.824 1.00 90.56 143 THR A N 1
ATOM 1183 C CA . THR A 1 143 ? -8.889 -5.999 11.360 1.00 90.56 143 THR A CA 1
ATOM 1184 C C . THR A 1 143 ? -8.946 -5.951 12.885 1.00 90.56 143 THR A C 1
ATOM 1186 O O . THR A 1 143 ? -9.781 -5.253 13.455 1.00 90.56 143 THR A O 1
ATOM 1189 N N . GLU A 1 144 ? -8.033 -6.651 13.540 1.00 90.88 144 GLU A N 1
ATOM 1190 C CA . GLU A 1 144 ? -7.883 -6.783 14.983 1.00 90.88 144 GLU A CA 1
ATOM 1191 C C . GLU A 1 144 ? -7.479 -5.447 15.618 1.00 90.88 144 GLU A C 1
ATOM 1193 O O . GLU A 1 144 ? -8.047 -5.038 16.633 1.00 90.88 144 GLU A O 1
ATOM 1198 N N . LEU A 1 145 ? -6.567 -4.725 14.959 1.00 91.25 145 LEU A N 1
ATOM 1199 C CA . LEU A 1 145 ? -6.066 -3.414 15.378 1.00 91.25 145 LEU A CA 1
ATOM 1200 C C . LEU A 1 145 ? -7.090 -2.291 15.151 1.00 91.25 145 LEU A C 1
ATOM 1202 O O . LEU A 1 145 ? -7.005 -1.232 15.770 1.00 91.25 145 LEU A O 1
ATOM 1206 N N . LEU A 1 146 ? -8.118 -2.525 14.326 1.00 92.62 146 LEU A N 1
ATOM 1207 C CA . LEU A 1 146 ? -9.232 -1.585 14.144 1.00 92.62 146 LEU A CA 1
ATOM 1208 C C . LEU A 1 146 ? -10.190 -1.543 15.349 1.00 92.62 146 LEU A C 1
ATOM 1210 O O . LEU A 1 146 ? -11.210 -0.856 15.289 1.00 92.62 146 LEU A O 1
ATOM 1214 N N . ASN A 1 147 ? -9.896 -2.252 16.439 1.00 92.12 147 ASN A N 1
ATOM 1215 C CA . ASN A 1 147 ? -10.572 -2.078 17.727 1.00 92.12 147 ASN A CA 1
ATOM 1216 C C . ASN A 1 147 ? -9.874 -1.062 18.641 1.00 92.12 147 ASN A C 1
ATOM 1218 O O . ASN A 1 147 ? -10.414 -0.740 19.694 1.00 92.12 147 ASN A O 1
ATOM 1222 N N . SER A 1 148 ? -8.708 -0.545 18.247 1.00 93.50 148 SER A N 1
ATOM 1223 C CA . SER A 1 148 ? -7.941 0.403 19.049 1.00 93.50 148 SER A CA 1
ATOM 1224 C C . SER A 1 148 ? -8.357 1.855 18.792 1.00 93.50 148 SER A C 1
ATOM 1226 O O . SER A 1 148 ? -8.212 2.332 17.659 1.00 93.50 148 SER A O 1
ATOM 1228 N N . PRO A 1 149 ? -8.792 2.612 19.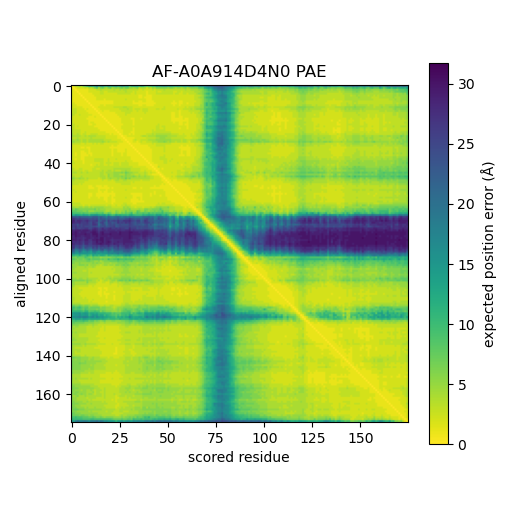818 1.00 94.50 149 PRO A N 1
ATOM 1229 C CA . PRO A 1 149 ? -9.040 4.047 19.681 1.00 94.50 149 PRO A CA 1
ATOM 1230 C C . PRO A 1 149 ? -7.795 4.815 19.219 1.00 94.50 149 PRO A C 1
ATOM 1232 O O . PRO A 1 149 ? -7.899 5.740 18.419 1.00 94.50 149 PRO A O 1
ATOM 1235 N N . VAL A 1 150 ? -6.602 4.392 19.655 1.00 95.06 150 VAL A N 1
ATOM 1236 C CA . VAL A 1 150 ? -5.323 5.040 19.315 1.00 95.06 150 VAL A CA 1
ATOM 1237 C C . VAL A 1 150 ? -5.048 4.971 17.812 1.00 95.06 150 VAL A C 1
ATOM 1239 O O . VAL A 1 150 ? -4.641 5.966 17.209 1.00 95.06 150 VAL A O 1
ATOM 1242 N N . VAL A 1 151 ? -5.311 3.816 17.197 1.00 95.75 151 VAL A N 1
ATOM 1243 C CA . VAL A 1 151 ? -5.160 3.619 15.748 1.00 95.75 151 VAL A CA 1
ATOM 1244 C C . VAL A 1 151 ? -6.167 4.476 14.980 1.00 95.75 151 VAL A C 1
ATOM 1246 O O . VAL A 1 151 ? -5.801 5.120 13.999 1.00 95.75 151 VAL A O 1
ATOM 1249 N N . TRP A 1 152 ? -7.421 4.541 15.436 1.00 96.69 152 TRP A N 1
ATOM 1250 C CA . TRP A 1 152 ? -8.444 5.366 14.788 1.00 96.69 152 TRP A CA 1
ATOM 1251 C C . TRP A 1 152 ? -8.151 6.858 14.866 1.00 96.69 152 TRP A C 1
ATOM 1253 O O . TRP A 1 152 ? -8.325 7.540 13.860 1.00 96.69 152 TRP A O 1
ATOM 1263 N N . ILE A 1 153 ? -7.657 7.356 16.002 1.00 95.88 153 ILE A N 1
ATOM 1264 C CA . ILE A 1 153 ? -7.238 8.758 16.138 1.00 95.88 153 ILE A CA 1
ATOM 1265 C C . ILE A 1 153 ? -6.184 9.095 15.078 1.00 95.88 153 ILE A C 1
ATOM 1267 O O . ILE A 1 153 ? -6.347 10.077 14.363 1.00 95.88 153 ILE A O 1
ATOM 1271 N N . ALA A 1 154 ? -5.165 8.246 14.907 1.00 97.19 154 ALA A N 1
ATOM 1272 C CA . ALA A 1 154 ? -4.141 8.454 13.882 1.00 97.19 154 ALA A CA 1
ATOM 1273 C C . ALA A 1 154 ? -4.709 8.402 12.452 1.00 97.19 154 ALA A C 1
ATOM 1275 O O . ALA A 1 154 ? -4.340 9.215 11.609 1.00 97.19 154 ALA A O 1
ATOM 1276 N N . LEU A 1 155 ? -5.631 7.473 12.166 1.00 96.94 155 LEU A N 1
ATOM 1277 C CA . LEU A 1 155 ? -6.279 7.387 10.852 1.00 96.94 155 LEU A CA 1
ATOM 1278 C C . LEU A 1 155 ? -7.112 8.635 10.530 1.00 96.94 155 LEU A C 1
ATOM 1280 O O . LEU A 1 155 ? -7.162 9.042 9.370 1.00 96.94 155 LEU A O 1
ATOM 1284 N N . LEU A 1 156 ? -7.787 9.212 11.529 1.00 96.31 156 LEU A N 1
ATOM 1285 C CA . LEU A 1 156 ? -8.696 10.349 11.362 1.00 96.31 156 LEU A CA 1
ATOM 1286 C C . LEU A 1 156 ? -7.982 11.642 10.960 1.00 96.31 156 LEU A C 1
ATOM 1288 O O . LEU A 1 156 ? -8.585 12.435 10.241 1.00 96.31 156 LEU A O 1
ATOM 1292 N N . GLU A 1 157 ? -6.718 11.825 11.352 1.00 95.88 157 GLU A N 1
ATOM 1293 C CA . GLU A 1 157 ? -5.930 13.039 11.076 1.00 95.88 157 GLU A CA 1
ATOM 1294 C C . GLU A 1 157 ? -5.916 13.416 9.584 1.00 95.88 157 GLU A C 1
ATOM 1296 O O . GLU A 1 157 ? -6.003 14.592 9.247 1.00 95.88 157 GLU A O 1
ATOM 1301 N N . ASN A 1 158 ? -5.876 12.421 8.689 1.00 94.06 158 ASN A N 1
ATOM 1302 C CA . ASN A 1 158 ? -5.835 12.625 7.236 1.00 94.06 158 ASN A CA 1
ATOM 1303 C C . ASN A 1 158 ? -6.935 11.843 6.487 1.00 94.06 158 ASN A C 1
ATOM 1305 O O . ASN A 1 158 ? -6.798 11.539 5.297 1.00 94.06 158 ASN A O 1
ATOM 1309 N N . MET A 1 159 ? -8.024 11.463 7.167 1.00 95.69 159 MET A N 1
ATOM 1310 C CA . MET A 1 159 ? -9.066 10.625 6.567 1.00 95.69 159 MET A CA 1
ATOM 1311 C C . MET A 1 159 ? -9.933 11.413 5.568 1.00 95.69 159 MET A C 1
ATOM 1313 O O . MET A 1 159 ? -10.553 12.406 5.947 1.00 95.69 159 MET A O 1
ATOM 1317 N N . PRO A 1 160 ? -10.095 10.941 4.315 1.00 95.25 160 PRO A N 1
ATOM 1318 C CA . PRO A 1 160 ? -11.038 11.549 3.380 1.00 95.25 160 PRO A CA 1
ATOM 1319 C C . PRO A 1 160 ? -12.483 11.469 3.890 1.00 95.25 160 PRO A C 1
ATOM 1321 O O . PRO A 1 160 ? -12.889 10.440 4.435 1.00 95.25 160 PRO A O 1
ATOM 1324 N N . LEU A 1 161 ? -13.301 12.493 3.618 1.00 96.12 161 LEU A N 1
ATOM 1325 C CA . LEU A 1 161 ? -14.688 12.588 4.102 1.00 96.12 161 LEU A CA 1
ATOM 1326 C C . LEU A 1 161 ? -15.538 11.345 3.772 1.00 96.12 161 LEU A C 1
ATOM 1328 O O . LEU A 1 161 ? -16.235 10.815 4.634 1.00 96.12 161 LEU A O 1
ATOM 1332 N N . THR A 1 162 ? -15.428 10.810 2.554 1.00 96.62 162 THR A N 1
ATOM 1333 C CA . THR A 1 162 ? -16.146 9.586 2.154 1.00 96.62 162 THR A CA 1
ATOM 1334 C C . THR A 1 162 ? -15.705 8.362 2.961 1.00 96.62 162 THR A C 1
ATOM 1336 O O . THR A 1 162 ? -16.507 7.471 3.239 1.00 96.62 162 THR A O 1
ATOM 1339 N N . ALA A 1 163 ? -14.431 8.282 3.352 1.00 95.38 163 ALA A N 1
ATOM 1340 C CA . ALA A 1 163 ? -13.956 7.213 4.223 1.00 95.38 163 ALA A CA 1
ATOM 1341 C C . ALA A 1 163 ? -14.459 7.408 5.660 1.00 95.38 163 ALA A C 1
ATOM 1343 O O . ALA A 1 163 ? -14.901 6.430 6.260 1.00 95.38 163 ALA A O 1
ATOM 1344 N N . LEU A 1 164 ? -14.467 8.644 6.169 1.00 95.94 164 LEU A N 1
ATOM 1345 C CA . LEU A 1 164 ? -14.983 8.984 7.496 1.00 95.94 164 LEU A CA 1
ATOM 1346 C C . LEU A 1 164 ? -16.450 8.572 7.652 1.00 95.94 164 LEU A C 1
ATOM 1348 O O . LEU A 1 164 ? -16.776 7.788 8.542 1.00 95.94 164 LEU A O 1
ATOM 1352 N N . ILE A 1 165 ? -17.315 9.024 6.737 1.00 96.94 165 ILE A N 1
ATOM 1353 C CA . ILE A 1 165 ? -18.763 8.768 6.787 1.00 96.94 165 ILE A CA 1
ATOM 1354 C C . ILE A 1 165 ? -19.061 7.262 6.819 1.00 96.94 165 ILE A C 1
ATOM 1356 O O . ILE A 1 165 ? -19.868 6.801 7.624 1.00 96.94 165 ILE A O 1
ATOM 1360 N N . ARG A 1 166 ? -18.359 6.462 6.003 1.00 96.19 166 ARG A N 1
ATOM 1361 C CA . ARG A 1 166 ? -18.545 4.999 5.962 1.00 96.19 166 ARG A CA 1
ATOM 1362 C C . ARG A 1 166 ? -18.107 4.277 7.239 1.00 96.19 166 ARG A C 1
ATOM 1364 O O . ARG A 1 166 ? -18.471 3.119 7.418 1.00 96.19 166 ARG A O 1
ATOM 1371 N N . ASN A 1 167 ? -17.308 4.915 8.093 1.00 95.81 167 ASN A N 1
ATOM 1372 C CA . ASN A 1 167 ? -16.776 4.310 9.314 1.00 95.81 167 ASN A CA 1
ATOM 1373 C C . ASN A 1 167 ? -17.415 4.854 10.602 1.00 95.81 167 ASN A C 1
ATOM 1375 O O . ASN A 1 167 ? -17.028 4.409 11.680 1.00 95.81 167 ASN A O 1
ATOM 1379 N N . LEU A 1 168 ? -18.415 5.742 10.527 1.00 95.12 168 LEU A N 1
ATOM 1380 C CA . LEU A 1 168 ? -19.053 6.342 11.710 1.00 95.12 168 LEU A CA 1
ATOM 1381 C C . LEU A 1 168 ? -19.608 5.302 12.691 1.00 95.12 168 LEU A C 1
ATOM 1383 O O . LEU A 1 168 ? -19.343 5.400 13.883 1.00 95.12 168 LEU A O 1
ATOM 1387 N N . ALA A 1 169 ? -20.294 4.268 12.194 1.00 94.44 169 ALA A N 1
ATOM 1388 C CA . ALA A 1 169 ? -20.826 3.198 13.043 1.00 94.44 169 ALA A CA 1
ATOM 1389 C C . ALA A 1 169 ? -19.722 2.441 13.803 1.00 94.44 169 ALA A C 1
ATOM 1391 O O . ALA A 1 169 ? -19.908 2.030 14.949 1.00 94.44 169 ALA A O 1
ATOM 1392 N N . LYS A 1 170 ? -18.547 2.270 13.179 1.00 94.25 170 LYS A N 1
ATOM 1393 C CA . LYS A 1 170 ? -17.391 1.666 13.845 1.00 94.25 170 LYS A CA 1
ATOM 1394 C C . LYS A 1 170 ? -16.820 2.623 14.886 1.00 94.25 170 LYS A C 1
ATOM 1396 O O . LYS A 1 170 ? -16.603 2.196 16.013 1.00 94.25 170 LYS A O 1
ATOM 1401 N N . LEU A 1 171 ? -16.632 3.894 14.538 1.00 93.50 171 LEU A N 1
ATOM 1402 C CA . LEU A 1 171 ? -16.119 4.921 15.448 1.00 93.50 171 LEU A CA 1
ATOM 1403 C C . LEU A 1 171 ? -16.987 5.067 16.704 1.00 93.50 171 LEU A C 1
ATOM 1405 O O . LEU A 1 171 ? -16.445 5.086 17.801 1.00 93.50 171 LEU A O 1
ATOM 1409 N N . SER A 1 172 ? -18.316 5.065 16.571 1.00 92.94 172 SER A N 1
ATOM 1410 C CA . SER A 1 172 ? -19.238 5.148 17.714 1.00 92.94 172 SER A CA 1
ATOM 1411 C C . SER A 1 172 ? -19.246 3.903 18.606 1.00 92.94 172 SER A C 1
ATOM 1413 O O . SER A 1 172 ? -19.728 3.961 19.731 1.00 92.94 172 SER A O 1
ATOM 1415 N N . SER A 1 173 ? -18.766 2.760 18.103 1.00 94.00 173 SER A N 1
ATOM 1416 C CA . SER A 1 173 ? -18.678 1.516 18.883 1.00 94.00 173 SER A CA 1
ATOM 1417 C C . SER A 1 173 ? -17.423 1.434 19.756 1.00 94.00 173 SER A C 1
ATOM 1419 O O . SER A 1 173 ? -17.363 0.599 20.659 1.00 94.00 173 SER A O 1
ATOM 1421 N N . LEU A 1 174 ? -16.416 2.266 19.471 1.00 89.38 174 LEU A N 1
ATOM 1422 C CA . LEU A 1 174 ? -15.180 2.333 20.241 1.00 89.38 174 LEU A CA 1
ATOM 1423 C C . LEU A 1 174 ? -15.454 3.146 21.505 1.00 89.38 174 LEU A C 1
ATOM 1425 O O . LEU A 1 174 ? -15.978 4.255 21.423 1.00 89.38 174 LEU A O 1
ATOM 1429 N N . LYS A 1 175 ? -15.142 2.562 22.660 1.00 73.00 175 LYS A N 1
ATOM 1430 C CA . LYS A 1 175 ? -15.259 3.215 23.965 1.00 73.00 175 LYS A CA 1
ATOM 1431 C C . LYS A 1 175 ? -13.904 3.731 24.417 1.00 73.00 175 LYS A C 1
ATOM 1433 O O . LYS A 1 175 ? -12.899 3.056 24.094 1.00 73.00 175 LYS A O 1
#

Organism: NCBI:txid290746

Sequence (175 aa):
MMRKSIAAWYLEREPKQLVYHITKYRQREGWSHRDLLRLCHPDVSKKGDDALVYDQIFHYVVHGETSPTKRKFPQETTDEPAAKKSRKNYELTQTMLEKETISEALKLLDAFISIKHLTQSHHDKHVAQAIREHGLVREHIATELLNSPVVWIALLENMPLTALIRNLAKLSSLK

Mean predicted aligned error: 7.01 Å

Solvent-accessible surface area (backbone atoms only — not comparable to full-atom values): 10451 Å² total; per-residue (Å²): 110,67,46,59,55,56,22,43,62,63,64,76,40,57,61,48,61,44,45,52,48,53,58,59,56,46,59,57,97,92,45,35,62,44,58,48,49,74,69,30,61,60,71,45,54,84,48,59,58,50,20,57,48,55,46,37,55,51,39,22,59,70,68,74,45,68,68,78,89,82,82,76,77,77,72,93,73,74,97,67,90,79,76,72,78,62,97,54,87,58,81,92,49,73,66,22,54,54,47,46,74,68,33,65,28,54,54,40,49,51,53,46,60,66,43,55,76,51,65,60,70,89,43,39,67,62,52,23,48,48,22,66,76,57,67,51,51,75,71,55,54,35,78,64,45,72,69,39,67,62,31,50,56,40,44,56,78,77,50,52,67,74,61,48,65,76,40,46,75,60,59,72,69,54,127

Foldseek 3Di:
DVLQVLLCVLVVDDLQVNLVCCLLPQDDPRDGPQNSCVRSVRALQVVPLQSLSSVQSNCCNNPVHGDPPDDDDPPDDDDDPPPPPDPHPDDDDPSSVVCNVVPLSVVLNVLLSVQQPDLDCVCLVVLLVNCQVNVDEPSSHDPNSLLDPSNVVSRVVPPDPVRCVVCVVSNVVRD